Protein AF-A0A1C0YJ19-F1 (afdb_monomer)

Secondary structure (DSSP, 8-state):
-HHHHHHHHHHHHHHHHHHHHTSPPS-HHHHHHHS-HHHHHHHSHHHHHHHHHHHHHHHHHHHHHHHHHHHHHT-

Sequence (75 aa):
MHEVLMALLIIVSLAIIVVVLLQSGKSTGLSGAISGGAEQLFGKQKARGMDLILHRVTIVLGVCFFVLTIAITKI

Organism: NCBI:txid33978

Mean predicted aligned error: 10.47 Å

Radius of gyration: 17.97 Å; Cα contacts (8 Å, |Δi|>4): 25; chains: 1; bounding box: 34×18×54 Å

pLDDT: mean 73.96, std 12.26, range [49.59, 90.62]

Structure (mmCIF, N/CA/C/O backbone):
data_AF-A0A1C0YJ19-F1
#
_entry.id   AF-A0A1C0YJ19-F1
#
loop_
_atom_site.group_PDB
_atom_site.id
_atom_site.type_symbol
_atom_site.label_atom_id
_atom_site.label_alt_id
_atom_site.label_comp_id
_atom_site.label_asym_id
_atom_site.label_entity_id
_atom_site.label_seq_id
_atom_site.pdbx_PDB_ins_code
_atom_site.Cartn_x
_atom_site.Cartn_y
_atom_site.Cartn_z
_atom_site.occupancy
_atom_site.B_iso_or_equiv
_atom_site.auth_seq_id
_atom_site.auth_comp_id
_atom_site.auth_asym_id
_atom_site.auth_atom_id
_atom_site.pdbx_PDB_model_num
ATOM 1 N N . MET A 1 1 ? 11.295 -0.346 -21.474 1.00 61.44 1 MET A N 1
ATOM 2 C CA . MET A 1 1 ? 10.507 -1.197 -20.552 1.00 61.44 1 MET A CA 1
ATOM 3 C C . MET A 1 1 ? 11.008 -1.123 -19.105 1.00 61.44 1 MET A C 1
ATOM 5 O O . MET A 1 1 ? 10.169 -1.043 -18.220 1.00 61.44 1 MET A O 1
ATOM 9 N N . HIS A 1 2 ? 12.323 -1.072 -18.849 1.00 68.19 2 HIS A N 1
ATOM 10 C CA . HIS A 1 2 ? 12.903 -0.965 -17.494 1.00 68.19 2 HIS A CA 1
ATOM 11 C C . HIS A 1 2 ? 12.532 0.328 -16.741 1.00 68.19 2 HIS A C 1
ATOM 13 O O . HIS A 1 2 ? 12.101 0.259 -15.594 1.00 68.19 2 HIS A O 1
ATOM 19 N N . GLU A 1 3 ? 12.598 1.486 -17.411 1.00 80.31 3 GLU A N 1
ATOM 20 C CA . GLU A 1 3 ? 12.274 2.800 -16.818 1.00 80.31 3 GLU A CA 1
ATOM 21 C C . GLU A 1 3 ? 10.854 2.864 -16.230 1.00 80.31 3 GLU A C 1
ATOM 23 O O . GLU A 1 3 ? 10.630 3.428 -15.161 1.00 80.31 3 GLU A O 1
ATOM 28 N N . VAL A 1 4 ? 9.883 2.237 -16.904 1.00 82.19 4 VAL A N 1
ATOM 29 C CA . VAL A 1 4 ? 8.472 2.239 -16.482 1.00 82.19 4 VAL A CA 1
ATOM 30 C C . VAL A 1 4 ? 8.276 1.401 -15.220 1.00 82.19 4 VAL A C 1
ATOM 32 O O . VAL A 1 4 ? 7.590 1.835 -14.298 1.00 82.19 4 VAL A O 1
ATOM 35 N N . LEU A 1 5 ? 8.897 0.220 -15.152 1.00 76.75 5 LEU A N 1
ATOM 36 C CA . LEU A 1 5 ? 8.844 -0.626 -13.959 1.00 76.75 5 LEU A CA 1
ATOM 37 C C . LEU A 1 5 ? 9.556 0.048 -12.777 1.00 76.75 5 LEU A C 1
ATOM 39 O O . LEU A 1 5 ? 9.026 0.046 -11.668 1.00 76.75 5 LEU A O 1
ATOM 43 N N . MET A 1 6 ? 10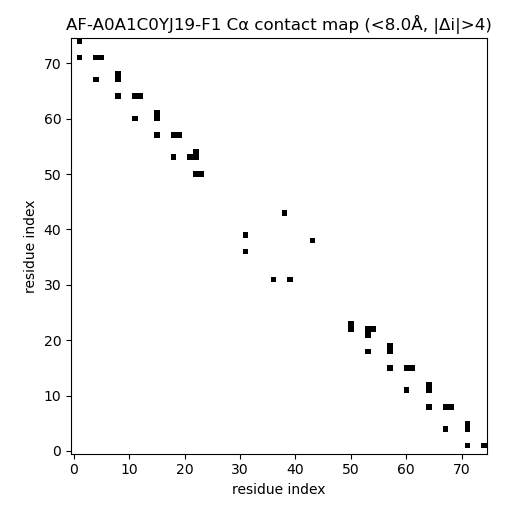.714 0.668 -13.014 1.00 82.19 6 MET A N 1
ATOM 44 C CA . MET A 1 6 ? 11.476 1.364 -11.976 1.00 82.19 6 MET A CA 1
ATOM 45 C C . MET A 1 6 ? 10.701 2.562 -11.409 1.00 82.19 6 MET A C 1
ATOM 47 O O . MET A 1 6 ? 10.586 2.694 -10.190 1.00 82.19 6 MET A O 1
ATOM 51 N N . ALA A 1 7 ? 10.078 3.375 -12.271 1.00 86.19 7 ALA A N 1
ATOM 52 C CA . ALA A 1 7 ? 9.199 4.464 -11.848 1.00 86.19 7 ALA A CA 1
ATOM 53 C C . ALA A 1 7 ? 7.993 3.951 -11.038 1.00 86.19 7 ALA A C 1
ATOM 55 O O . ALA A 1 7 ? 7.673 4.506 -9.985 1.00 86.19 7 ALA A O 1
ATOM 56 N N . LEU A 1 8 ? 7.358 2.857 -11.479 1.00 82.69 8 LEU A N 1
ATOM 57 C CA . LEU A 1 8 ? 6.240 2.234 -10.765 1.00 82.69 8 LEU A CA 1
ATOM 58 C C . LEU A 1 8 ? 6.662 1.736 -9.373 1.00 82.69 8 LEU A C 1
ATOM 60 O O . LEU A 1 8 ? 5.944 1.958 -8.400 1.00 82.69 8 LEU A O 1
ATOM 64 N N . LEU A 1 9 ? 7.833 1.103 -9.253 1.00 83.12 9 LEU A N 1
ATOM 65 C CA . LEU A 1 9 ? 8.342 0.596 -7.978 1.00 83.12 9 LEU A CA 1
ATOM 66 C C . LEU A 1 9 ? 8.626 1.726 -6.986 1.00 83.12 9 LEU A C 1
ATOM 68 O O . LEU A 1 9 ? 8.271 1.604 -5.814 1.00 83.12 9 LEU A O 1
ATOM 72 N N . ILE A 1 10 ? 9.206 2.839 -7.444 1.00 86.69 10 ILE A N 1
ATOM 73 C CA . ILE A 1 10 ? 9.448 4.018 -6.599 1.00 86.69 10 ILE A CA 1
ATOM 74 C C . ILE A 1 10 ? 8.122 4.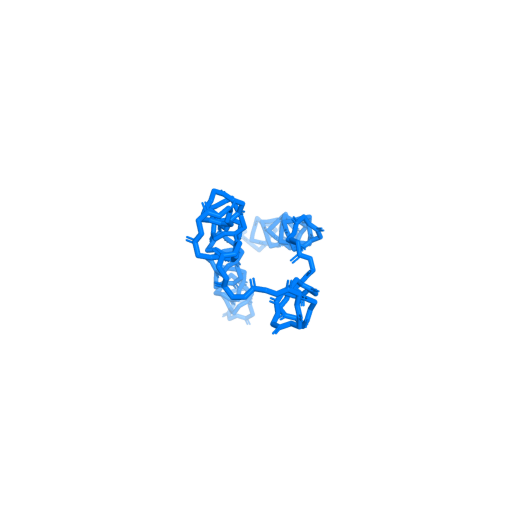574 -6.062 1.00 86.69 10 ILE A C 1
ATOM 76 O O . ILE A 1 10 ? 8.003 4.836 -4.864 1.00 86.69 10 ILE A O 1
ATOM 80 N N . ILE A 1 11 ? 7.104 4.693 -6.922 1.00 88.44 11 ILE A N 1
ATOM 81 C CA . ILE A 1 11 ? 5.773 5.184 -6.536 1.00 88.44 11 ILE A CA 1
ATOM 82 C C . ILE A 1 11 ? 5.110 4.243 -5.521 1.00 88.44 11 ILE A C 1
ATOM 84 O O . ILE A 1 11 ? 4.598 4.700 -4.498 1.00 88.44 11 ILE A O 1
ATOM 88 N N . VAL A 1 12 ? 5.142 2.929 -5.764 1.00 82.50 12 VAL A N 1
ATOM 89 C CA . VAL A 1 12 ? 4.560 1.925 -4.854 1.00 82.50 12 VAL A CA 1
ATOM 90 C C . VAL A 1 12 ? 5.286 1.909 -3.506 1.00 82.50 12 VAL A C 1
ATOM 92 O O . VAL A 1 12 ? 4.638 1.791 -2.466 1.00 82.50 12 VAL A O 1
ATOM 95 N N . SER A 1 13 ? 6.610 2.083 -3.507 1.00 86.75 13 SER A N 1
ATOM 96 C CA . SER A 1 13 ? 7.420 2.169 -2.287 1.00 86.75 13 SER A CA 1
ATOM 97 C C . SER A 1 13 ? 7.020 3.372 -1.428 1.00 86.75 13 SER A C 1
ATOM 99 O O . SER A 1 13 ? 6.717 3.224 -0.244 1.00 86.75 13 SER A O 1
ATOM 101 N N . LEU A 1 14 ? 6.910 4.558 -2.039 1.00 90.56 14 LEU A N 1
ATOM 102 C CA . LEU A 1 14 ? 6.440 5.771 -1.361 1.00 90.56 14 LEU A CA 1
ATOM 103 C C . LEU A 1 14 ? 5.018 5.606 -0.811 1.00 90.56 14 LEU A C 1
ATOM 105 O O . LEU A 1 14 ? 4.756 5.970 0.336 1.00 90.56 14 LEU A O 1
ATOM 109 N N . ALA A 1 15 ? 4.112 5.015 -1.595 1.00 84.31 15 ALA A N 1
ATOM 110 C CA . ALA A 1 15 ? 2.740 4.763 -1.169 1.00 84.31 15 ALA A CA 1
ATOM 111 C C . ALA A 1 15 ? 2.675 3.829 0.052 1.00 84.31 15 ALA A C 1
ATOM 113 O O . ALA A 1 15 ? 1.929 4.104 0.990 1.00 84.31 15 ALA A O 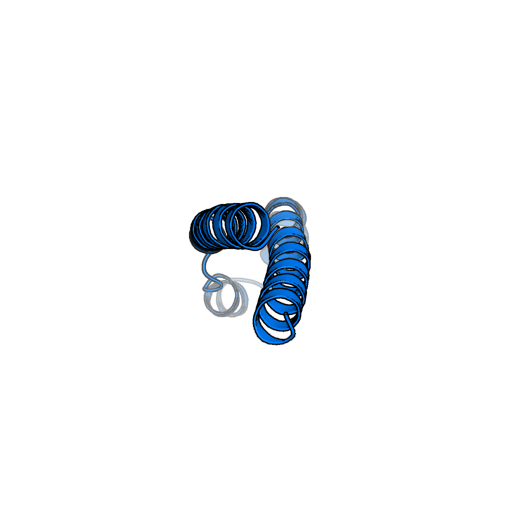1
ATOM 114 N N . ILE A 1 16 ? 3.487 2.764 0.089 1.00 83.38 16 ILE A N 1
ATOM 115 C CA . ILE A 1 16 ? 3.588 1.876 1.257 1.00 83.38 16 ILE A CA 1
ATOM 116 C C . ILE A 1 16 ? 4.067 2.625 2.491 1.00 83.38 16 ILE A C 1
ATOM 118 O O . ILE A 1 16 ? 3.478 2.444 3.553 1.00 83.38 16 ILE A O 1
ATOM 122 N N . ILE A 1 17 ? 5.102 3.459 2.369 1.00 86.06 17 ILE A N 1
ATOM 123 C CA . ILE A 1 17 ? 5.650 4.197 3.513 1.00 86.06 17 ILE A CA 1
ATOM 124 C C . ILE A 1 17 ? 4.565 5.092 4.115 1.00 86.06 17 ILE A C 1
ATOM 126 O O . ILE A 1 17 ? 4.315 5.027 5.317 1.00 86.06 17 ILE A O 1
ATOM 130 N N . VAL A 1 18 ? 3.867 5.870 3.282 1.00 87.69 18 VAL A N 1
ATOM 131 C CA . VAL A 1 18 ? 2.773 6.741 3.737 1.00 87.69 18 VAL A CA 1
ATOM 132 C C . VAL A 1 18 ? 1.669 5.928 4.411 1.00 87.69 18 VAL A C 1
ATOM 134 O O . VAL A 1 18 ? 1.236 6.270 5.508 1.00 87.69 18 VAL A O 1
ATOM 137 N N . VAL A 1 19 ? 1.237 4.824 3.798 1.00 82.25 19 VAL A N 1
ATOM 138 C CA . VAL A 1 19 ? 0.173 3.980 4.356 1.00 82.25 19 VAL A CA 1
ATOM 139 C C . VAL A 1 19 ? 0.594 3.343 5.686 1.00 82.25 19 VAL A C 1
ATOM 141 O O . VAL A 1 19 ? -0.223 3.283 6.600 1.00 82.25 19 VAL A O 1
ATOM 144 N N . VAL A 1 20 ? 1.845 2.893 5.825 1.00 83.69 20 VAL A N 1
ATOM 145 C CA . VAL A 1 20 ? 2.380 2.306 7.067 1.00 83.69 20 VAL A CA 1
ATOM 146 C C . VAL A 1 20 ? 2.461 3.345 8.184 1.00 83.69 20 VAL A C 1
ATOM 148 O O . VAL A 1 20 ? 2.100 3.036 9.313 1.00 83.69 20 VAL A O 1
ATOM 151 N N . LEU A 1 21 ? 2.872 4.580 7.884 1.00 84.50 21 LEU A N 1
ATOM 152 C CA . LEU A 1 21 ? 2.902 5.660 8.878 1.00 84.50 21 LEU A CA 1
ATOM 153 C C . LEU A 1 21 ? 1.503 6.037 9.384 1.00 84.50 21 LEU A C 1
ATOM 155 O O . LEU A 1 21 ? 1.361 6.461 10.527 1.00 84.50 21 LEU A O 1
ATOM 159 N N . LEU A 1 22 ? 0.475 5.864 8.549 1.00 81.31 22 LEU A N 1
ATOM 160 C CA . LEU A 1 22 ? -0.924 6.058 8.932 1.00 81.31 22 LEU A CA 1
ATOM 161 C C . LEU A 1 22 ? -1.523 4.856 9.683 1.00 81.31 22 LEU A C 1
ATOM 163 O O . LEU A 1 22 ? -2.641 4.965 10.187 1.00 81.31 22 LEU A O 1
ATOM 167 N N . GLN A 1 23 ? -0.829 3.714 9.770 1.00 76.00 23 GLN A N 1
ATOM 168 C CA . GLN A 1 23 ? -1.294 2.597 10.593 1.00 76.00 23 GLN A CA 1
ATOM 169 C C . GLN A 1 23 ? -1.156 2.959 12.071 1.00 76.00 23 GLN A C 1
ATOM 171 O O . GLN A 1 23 ? -0.064 3.274 12.546 1.00 76.00 23 GLN A O 1
ATOM 176 N N . SER A 1 24 ? -2.252 2.870 12.824 1.00 67.94 24 SER A N 1
ATOM 177 C CA . SER A 1 24 ? -2.225 3.126 14.260 1.00 67.94 24 SER A CA 1
ATOM 178 C C . SER A 1 24 ? -1.242 2.163 14.936 1.00 67.94 24 SER A C 1
ATOM 180 O O . SER A 1 24 ? -1.363 0.937 14.835 1.00 67.94 24 SER A O 1
ATOM 182 N N . GLY A 1 25 ? -0.248 2.706 15.643 1.00 63.88 25 GLY A N 1
ATOM 183 C CA . GLY A 1 25 ? 0.702 1.903 16.407 1.00 63.88 25 GLY A CA 1
ATOM 184 C C . GLY A 1 25 ? -0.046 1.054 17.437 1.00 63.88 25 GLY A C 1
ATOM 185 O O . GLY A 1 25 ? -0.730 1.592 18.307 1.00 63.88 25 GLY A O 1
ATOM 186 N N . LYS A 1 26 ? 0.050 -0.279 17.337 1.00 57.19 26 LYS A N 1
ATOM 187 C CA . LYS A 1 26 ? -0.627 -1.239 18.230 1.00 57.19 26 LYS A CA 1
ATOM 188 C C . LYS A 1 26 ? -0.096 -1.145 19.671 1.00 57.19 26 LYS A C 1
ATOM 190 O O . LYS A 1 26 ? 0.617 -2.027 20.126 1.00 57.19 26 LYS A O 1
ATOM 195 N N . SER A 1 27 ? -0.481 -0.109 20.412 1.00 52.72 27 SER A N 1
ATOM 196 C CA . SER A 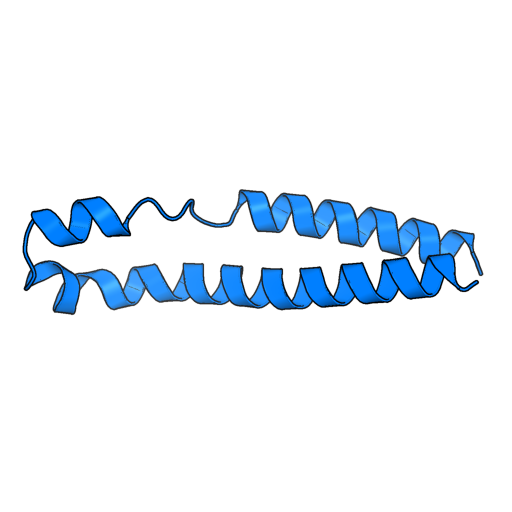1 27 ? -0.257 0.032 21.862 1.00 52.72 27 SER A CA 1
ATOM 197 C C . SER A 1 27 ? -1.579 0.089 22.647 1.00 52.72 27 SER A C 1
ATOM 199 O O . SER A 1 27 ? -1.640 0.450 23.815 1.00 52.72 27 SER A O 1
ATOM 201 N N . THR A 1 28 ? -2.698 -0.285 22.024 1.00 54.78 28 THR A N 1
ATOM 202 C CA . THR A 1 28 ? -4.020 -0.266 22.680 1.00 54.78 28 THR A CA 1
ATOM 203 C C . THR A 1 28 ? -4.327 -1.560 23.450 1.00 54.78 28 THR A C 1
ATOM 205 O O . THR A 1 28 ? -5.251 -1.587 24.261 1.00 54.78 28 THR A O 1
ATOM 208 N N . GLY A 1 29 ? -3.566 -2.636 23.212 1.00 58.72 29 GLY A N 1
ATOM 209 C CA . GLY A 1 29 ? -3.839 -3.967 23.772 1.00 58.72 29 GLY A CA 1
ATOM 210 C C . GLY A 1 29 ? -3.489 -4.120 25.254 1.00 58.72 29 GLY A C 1
ATOM 211 O O . GLY A 1 29 ? -4.225 -4.780 25.980 1.00 58.72 29 GLY A O 1
ATOM 212 N N . LEU A 1 30 ? -2.411 -3.480 25.720 1.00 54.75 30 LEU A N 1
ATOM 213 C CA . LEU A 1 30 ? -1.932 -3.650 27.097 1.00 54.75 30 LEU A CA 1
ATOM 214 C C . LEU A 1 30 ? -2.729 -2.804 28.103 1.00 54.75 30 LEU A C 1
ATOM 216 O O . LEU A 1 30 ? -3.021 -3.260 29.201 1.00 54.75 30 LEU A O 1
ATOM 220 N N . SER A 1 31 ? -3.152 -1.600 27.705 1.00 59.47 31 SER A N 1
ATOM 221 C CA . SER A 1 31 ? -3.930 -0.700 28.569 1.00 59.47 31 SER A CA 1
ATOM 222 C C . SER A 1 31 ? -5.409 -1.119 28.686 1.00 59.47 31 SER A C 1
ATOM 224 O O . SER A 1 31 ? -6.018 -0.942 29.735 1.00 59.47 31 SER A O 1
ATOM 226 N N . GLY A 1 32 ? -5.976 -1.763 27.654 1.00 60.34 32 GLY A N 1
ATOM 227 C CA . GLY A 1 32 ? -7.358 -2.272 27.675 1.00 60.34 32 GLY A CA 1
ATOM 228 C C . GLY A 1 32 ? -7.570 -3.552 28.495 1.00 60.34 32 GLY A C 1
ATOM 229 O O . GLY A 1 32 ? -8.663 -3.770 29.009 1.00 60.34 32 GLY A O 1
ATOM 230 N N . ALA A 1 33 ? -6.529 -4.374 28.673 1.00 59.84 33 ALA A N 1
ATOM 231 C CA . ALA A 1 33 ? -6.600 -5.586 29.495 1.00 59.84 33 ALA A CA 1
ATOM 232 C C . ALA A 1 33 ? -6.630 -5.293 31.008 1.00 59.84 33 ALA A C 1
ATOM 234 O O . ALA A 1 33 ? -7.102 -6.126 31.777 1.00 59.84 33 ALA A O 1
ATOM 235 N N . ILE A 1 34 ? -6.147 -4.117 31.429 1.00 65.25 34 ILE A N 1
ATOM 236 C CA . ILE A 1 34 ? -6.003 -3.745 32.846 1.00 65.25 34 ILE A CA 1
ATOM 237 C C . ILE A 1 34 ? -7.191 -2.897 33.346 1.00 65.25 34 ILE A C 1
ATOM 239 O O . ILE A 1 34 ? -7.498 -2.939 34.533 1.00 65.25 34 ILE A O 1
ATOM 243 N N . SER A 1 35 ? -7.905 -2.166 32.473 1.00 64.75 35 SER A N 1
ATOM 244 C CA . SER A 1 35 ? -8.889 -1.151 32.903 1.00 64.75 35 SER A CA 1
ATOM 245 C C . SER A 1 35 ? -10.366 -1.575 32.937 1.00 64.75 35 SER A C 1
ATOM 247 O O . SER A 1 35 ? -11.190 -0.771 33.358 1.00 64.75 35 SER A O 1
ATOM 249 N N . GLY A 1 36 ? -10.746 -2.786 32.513 1.00 62.34 36 GLY A N 1
ATOM 250 C CA . GLY A 1 36 ? -12.140 -3.248 32.634 1.00 62.34 36 GLY A CA 1
ATOM 251 C C . GLY A 1 36 ? -12.671 -3.998 31.413 1.00 62.34 36 GLY A C 1
ATOM 252 O O . GLY A 1 36 ? -12.985 -3.414 30.375 1.00 62.34 36 GLY A O 1
ATOM 253 N N . GLY A 1 37 ? -12.843 -5.314 31.561 1.00 64.69 37 GLY A N 1
ATOM 254 C CA . GLY A 1 37 ? -13.303 -6.222 30.504 1.00 64.69 37 GLY A CA 1
ATOM 255 C C . GLY A 1 37 ? -14.708 -5.945 29.943 1.00 64.69 37 GLY A C 1
ATOM 256 O O . GLY A 1 37 ? -15.016 -6.427 28.857 1.00 64.69 37 GLY A O 1
ATOM 257 N N . ALA A 1 38 ? -15.545 -5.148 30.616 1.00 58.03 38 ALA A N 1
ATOM 258 C CA . ALA A 1 38 ? -16.892 -4.805 30.142 1.00 58.03 38 ALA A CA 1
ATOM 259 C C . ALA A 1 38 ? -16.893 -3.676 29.089 1.00 58.03 38 ALA A C 1
ATOM 261 O O . ALA A 1 38 ? -17.614 -3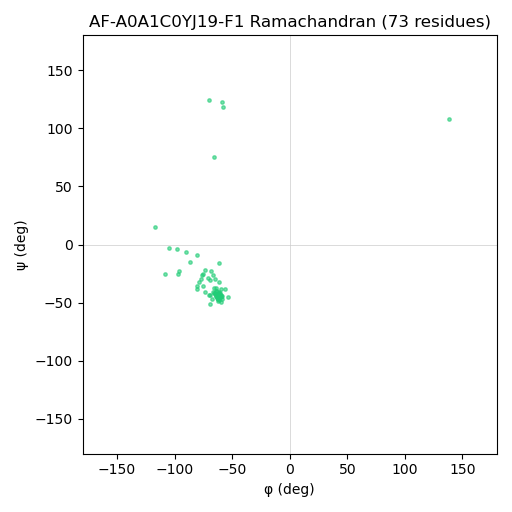.746 28.094 1.00 58.03 38 ALA A O 1
ATOM 262 N N . GLU A 1 39 ? -16.031 -2.669 29.242 1.00 62.19 39 GLU A N 1
ATOM 263 C CA . GLU A 1 39 ? -15.987 -1.497 28.353 1.00 62.19 39 GLU A CA 1
ATOM 264 C C . GLU A 1 39 ? -15.311 -1.815 27.007 1.00 62.19 39 GLU A C 1
ATOM 266 O O . GLU A 1 39 ? -15.638 -1.245 25.961 1.00 62.19 39 GLU A O 1
ATOM 271 N N . GLN A 1 40 ? -14.416 -2.809 27.000 1.00 61.50 40 GLN A N 1
ATOM 272 C CA . GLN A 1 40 ? -13.766 -3.314 25.791 1.00 61.50 40 GLN A CA 1
ATOM 273 C C . GLN A 1 40 ? -14.718 -4.112 24.880 1.00 61.50 40 GLN A C 1
ATOM 275 O O . GLN A 1 40 ? -14.524 -4.107 23.663 1.00 61.50 40 GLN A O 1
ATOM 280 N N . LEU A 1 41 ? -15.746 -4.762 25.443 1.00 57.44 41 LEU A N 1
ATOM 281 C CA . LEU A 1 41 ? -16.720 -5.563 24.692 1.00 57.44 41 LEU A CA 1
ATOM 282 C C . LEU A 1 41 ? -17.784 -4.708 23.986 1.00 57.44 41 LEU A C 1
ATOM 284 O O . LEU A 1 41 ? -18.204 -5.069 22.890 1.00 57.44 41 LEU A O 1
ATOM 288 N N . PHE A 1 42 ? -18.166 -3.556 24.550 1.00 59.81 42 PHE A N 1
ATOM 289 C CA . PHE A 1 42 ? -19.240 -2.715 23.996 1.00 59.81 42 PHE A CA 1
ATOM 290 C C . PHE A 1 42 ? -18.762 -1.398 23.352 1.00 59.81 42 PHE A C 1
ATOM 292 O O . PHE A 1 42 ? -19.419 -0.900 22.441 1.00 59.81 42 PHE A O 1
ATOM 299 N N . GLY A 1 43 ? -17.602 -0.845 23.738 1.00 57.47 43 GLY A N 1
ATOM 300 C CA . GLY A 1 43 ? -17.139 0.468 23.256 1.00 57.47 43 GLY A CA 1
ATOM 301 C C . GLY A 1 43 ? -16.162 0.457 22.069 1.00 57.47 43 GLY A C 1
ATOM 302 O O . GLY A 1 43 ? -16.055 1.450 21.349 1.00 57.47 43 GLY A O 1
ATOM 303 N N . LYS A 1 44 ? -15.433 -0.645 21.821 1.00 54.12 44 LYS A N 1
ATOM 304 C CA . LYS A 1 44 ? -14.270 -0.650 20.898 1.00 54.12 44 LYS A CA 1
ATOM 305 C C . LYS A 1 44 ? -14.473 -1.305 19.527 1.00 54.12 44 LYS A C 1
ATOM 307 O O . LYS A 1 44 ? -13.567 -1.229 18.694 1.00 54.12 44 LYS A O 1
ATOM 312 N N . GLN A 1 45 ? -15.637 -1.887 19.227 1.00 54.44 45 GLN A N 1
ATOM 313 C CA . GLN A 1 45 ? -15.869 -2.511 17.912 1.00 54.44 45 GLN A CA 1
ATOM 314 C C . GLN A 1 45 ? -15.762 -1.497 16.754 1.00 54.44 45 GLN A C 1
ATOM 316 O O . GLN A 1 45 ? -15.272 -1.837 15.679 1.00 54.44 45 GLN A O 1
ATOM 321 N N . LYS A 1 46 ? -16.144 -0.232 16.985 1.00 49.59 46 LYS A N 1
ATOM 322 C CA . LYS A 1 46 ? -16.162 0.821 15.956 1.00 49.59 46 LYS A CA 1
ATOM 323 C C . LYS A 1 46 ? -14.765 1.333 15.575 1.00 49.59 46 LYS A C 1
ATOM 325 O O . LYS A 1 46 ? -14.486 1.500 14.392 1.00 49.59 46 LYS A O 1
ATOM 330 N N . ALA A 1 47 ? -13.869 1.522 16.548 1.00 52.94 47 ALA A N 1
ATOM 331 C CA . ALA A 1 47 ? -12.497 1.989 16.299 1.00 52.94 47 ALA A CA 1
ATOM 332 C C . ALA A 1 47 ? -11.640 0.936 15.574 1.00 52.94 47 ALA A C 1
ATOM 334 O O . ALA A 1 47 ? -10.778 1.270 14.767 1.00 52.94 47 ALA A O 1
ATOM 335 N N . ARG A 1 48 ? -11.925 -0.352 15.801 1.00 61.62 48 ARG A N 1
ATOM 336 C CA . ARG A 1 48 ? -11.193 -1.461 15.180 1.00 61.62 48 ARG A CA 1
ATOM 337 C C . ARG A 1 48 ? -11.430 -1.567 13.671 1.00 61.62 48 ARG A C 1
ATOM 339 O O . ARG A 1 48 ? -10.590 -2.138 12.990 1.00 61.62 48 ARG A O 1
ATOM 346 N N . GLY A 1 49 ? -12.542 -1.035 13.150 1.00 67.25 49 GLY A N 1
ATOM 347 C CA . GLY A 1 49 ? -12.920 -1.162 11.738 1.00 67.25 49 GLY A CA 1
ATOM 348 C C . GLY A 1 49 ? -11.988 -0.419 10.780 1.00 67.25 49 GLY A C 1
ATOM 349 O O . GLY A 1 49 ? -11.539 -1.000 9.796 1.00 67.25 49 GLY A O 1
ATOM 350 N N . MET A 1 50 ? -11.654 0.836 11.089 1.00 70.94 50 MET A N 1
ATOM 351 C CA . MET A 1 50 ? -10.800 1.663 10.227 1.00 70.94 50 MET A CA 1
ATOM 352 C C . MET A 1 50 ? -9.355 1.146 10.220 1.00 70.94 50 MET A C 1
ATOM 354 O O . MET A 1 50 ? -8.769 0.951 9.158 1.00 70.94 50 MET A O 1
ATOM 358 N N . ASP A 1 51 ? -8.841 0.786 11.397 1.00 74.00 51 ASP A N 1
ATOM 359 C CA . ASP A 1 51 ? -7.554 0.108 11.561 1.00 74.00 51 ASP A CA 1
ATOM 360 C C . ASP A 1 51 ? -7.488 -1.244 10.835 1.00 74.00 51 ASP A C 1
ATOM 3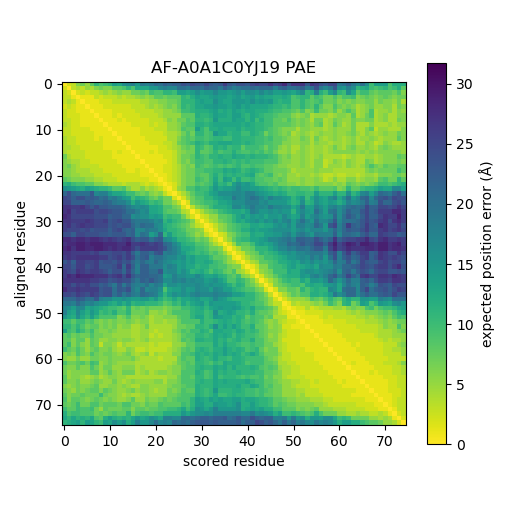62 O O . ASP A 1 51 ? -6.472 -1.573 10.227 1.00 74.00 51 ASP A O 1
ATOM 366 N N . LEU A 1 52 ? -8.575 -2.030 10.836 1.00 76.69 52 LEU A N 1
ATOM 367 C CA . LEU A 1 52 ? -8.624 -3.298 10.098 1.00 76.69 52 LEU A CA 1
ATOM 368 C C . LEU A 1 52 ? -8.480 -3.086 8.588 1.00 76.69 52 LEU A C 1
ATOM 370 O O . LEU A 1 52 ? -7.838 -3.892 7.913 1.00 76.69 52 LEU A O 1
ATOM 374 N N . ILE A 1 53 ? -9.110 -2.035 8.061 1.00 82.00 53 ILE A N 1
ATOM 375 C CA . ILE A 1 53 ? -9.075 -1.699 6.636 1.00 82.00 53 ILE A CA 1
ATOM 376 C C . ILE A 1 53 ? -7.671 -1.234 6.259 1.00 82.00 53 ILE A C 1
ATOM 378 O O . ILE A 1 53 ? -7.086 -1.809 5.344 1.00 82.00 53 ILE A O 1
ATOM 382 N N . LEU A 1 54 ? -7.104 -0.278 7.003 1.00 79.88 54 LEU A N 1
ATOM 383 C CA . LEU A 1 54 ? -5.718 0.170 6.827 1.00 79.88 54 LEU A CA 1
ATOM 384 C C . LEU A 1 54 ? -4.747 -1.014 6.876 1.00 79.88 54 LEU A C 1
ATOM 386 O O . LEU A 1 54 ? -3.911 -1.164 5.991 1.00 79.88 54 LEU A O 1
ATOM 390 N N . HIS A 1 55 ? -4.917 -1.925 7.836 1.00 82.50 55 HIS A N 1
ATOM 391 C CA . HIS A 1 55 ? -4.084 -3.116 7.951 1.00 82.50 55 HIS A CA 1
ATOM 392 C C . HIS A 1 55 ? -4.188 -4.046 6.732 1.00 82.50 55 HIS A C 1
ATOM 394 O O . HIS A 1 55 ? -3.166 -4.476 6.198 1.00 82.50 55 HIS A O 1
ATOM 400 N N . ARG A 1 56 ? -5.406 -4.335 6.251 1.00 84.06 56 ARG A N 1
ATOM 401 C CA . ARG A 1 56 ? -5.618 -5.164 5.050 1.00 84.06 56 ARG A CA 1
ATOM 402 C C . ARG A 1 56 ? -5.038 -4.512 3.797 1.00 84.06 56 ARG A C 1
ATOM 404 O O . ARG A 1 56 ? -4.399 -5.201 3.008 1.00 84.06 56 ARG A O 1
ATOM 411 N N . VAL A 1 57 ? -5.222 -3.202 3.634 1.00 84.94 57 VAL A N 1
ATOM 412 C CA . VAL A 1 57 ? -4.677 -2.438 2.502 1.00 84.94 57 VAL A CA 1
ATOM 413 C C . VAL A 1 57 ? -3.153 -2.506 2.492 1.00 84.94 57 VAL A C 1
ATOM 415 O O . VAL A 1 57 ? -2.565 -2.782 1.451 1.00 84.94 57 VAL A O 1
ATOM 418 N N . THR A 1 58 ? -2.499 -2.347 3.643 1.00 86.88 58 THR A N 1
ATOM 419 C CA . THR A 1 58 ? -1.037 -2.459 3.730 1.00 86.88 58 THR A CA 1
ATOM 420 C C . THR A 1 58 ? -0.532 -3.860 3.428 1.00 86.88 58 THR A C 1
ATOM 422 O O . THR A 1 58 ? 0.502 -3.989 2.783 1.00 86.88 58 THR A O 1
ATOM 425 N N . ILE A 1 59 ? -1.246 -4.909 3.849 1.00 86.56 59 ILE A N 1
ATOM 426 C CA . ILE A 1 59 ? -0.879 -6.288 3.498 1.00 86.56 59 ILE A CA 1
ATOM 427 C C . ILE A 1 59 ? -0.919 -6.467 1.976 1.00 86.56 59 ILE A C 1
ATOM 429 O O . ILE A 1 59 ? 0.047 -6.957 1.398 1.00 86.56 59 ILE A O 1
ATOM 433 N N . VAL A 1 60 ? -1.995 -6.025 1.317 1.00 88.06 60 VAL A N 1
ATOM 434 C CA . VAL A 1 60 ? -2.128 -6.119 -0.148 1.00 88.06 60 VAL A CA 1
ATOM 435 C C . VAL A 1 60 ? -1.039 -5.313 -0.857 1.00 88.06 60 VAL A C 1
ATOM 437 O O . VAL A 1 60 ? -0.383 -5.834 -1.758 1.00 88.06 60 VAL A O 1
ATOM 440 N N . LEU A 1 61 ? -0.799 -4.070 -0.427 1.00 82.75 61 LEU A N 1
ATOM 441 C CA . LEU A 1 61 ? 0.266 -3.233 -0.981 1.00 82.75 61 LEU A CA 1
ATOM 442 C C . LEU A 1 61 ? 1.641 -3.881 -0.796 1.00 82.75 61 LEU A C 1
ATOM 444 O O . LEU A 1 61 ? 2.405 -3.943 -1.755 1.00 82.75 61 LEU A O 1
ATOM 448 N N . GLY A 1 62 ? 1.935 -4.413 0.393 1.00 86.81 62 GLY A N 1
ATOM 449 C CA . GLY A 1 62 ? 3.192 -5.093 0.703 1.00 86.81 62 GLY A CA 1
ATOM 450 C C . GLY A 1 62 ? 3.448 -6.306 -0.187 1.00 86.81 62 GLY A C 1
ATOM 451 O O . GLY A 1 62 ? 4.544 -6.450 -0.725 1.00 86.81 62 GLY A O 1
ATOM 452 N N . VAL A 1 63 ? 2.427 -7.138 -0.412 1.00 90.62 63 VAL A N 1
ATOM 453 C CA . VAL A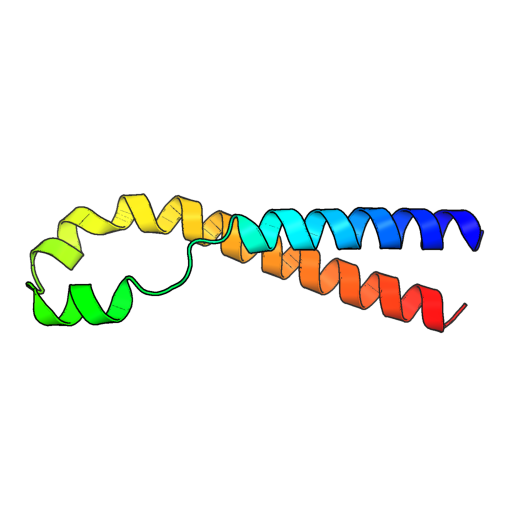 1 63 ? 2.519 -8.272 -1.346 1.00 90.62 63 VAL A CA 1
ATOM 454 C C . VAL A 1 6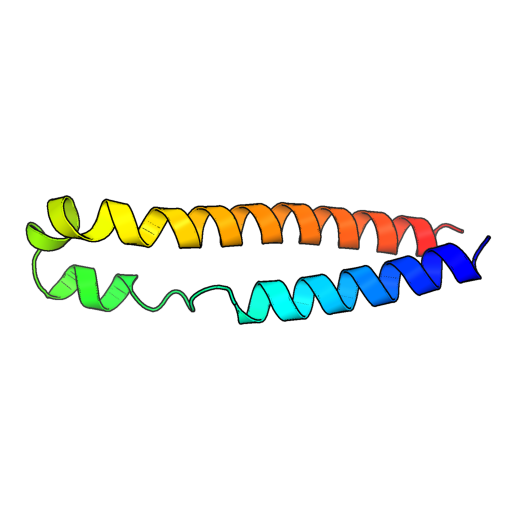3 ? 2.777 -7.779 -2.773 1.00 90.62 63 VAL A C 1
ATOM 456 O O . VAL A 1 63 ? 3.690 -8.279 -3.429 1.00 90.62 63 VAL A O 1
ATOM 459 N N . CYS A 1 64 ? 2.042 -6.764 -3.242 1.00 84.12 64 CYS A N 1
ATOM 460 C CA . CYS A 1 64 ? 2.264 -6.165 -4.562 1.00 84.12 64 CYS A CA 1
ATOM 461 C C . CYS A 1 64 ? 3.684 -5.607 -4.725 1.00 84.12 64 CYS A C 1
ATOM 463 O O . CYS A 1 64 ? 4.323 -5.858 -5.745 1.00 84.12 64 CYS A O 1
ATOM 465 N N . PHE A 1 65 ? 4.203 -4.888 -3.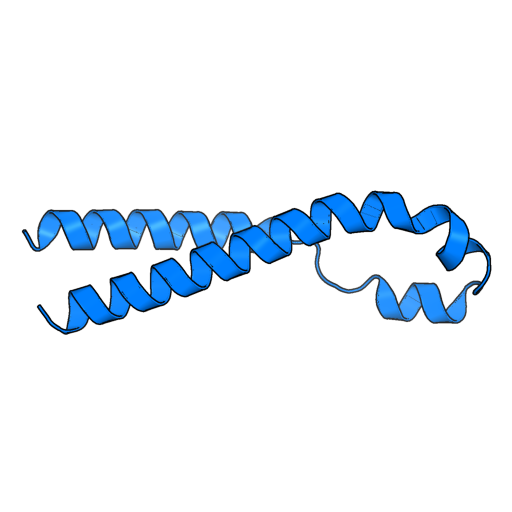728 1.00 86.50 65 PHE A N 1
ATOM 466 C CA . PHE A 1 65 ? 5.566 -4.357 -3.746 1.00 86.50 65 PHE A CA 1
ATOM 467 C C . PHE A 1 65 ? 6.608 -5.470 -3.851 1.00 86.50 65 PHE A C 1
ATOM 469 O O . PHE A 1 65 ? 7.542 -5.371 -4.647 1.00 86.50 65 PHE A O 1
ATOM 476 N N . PHE A 1 66 ? 6.429 -6.554 -3.096 1.00 87.50 66 PHE A N 1
ATOM 477 C CA . PHE A 1 66 ? 7.349 -7.687 -3.114 1.00 87.50 66 PHE A CA 1
ATOM 478 C C . PHE A 1 66 ? 7.369 -8.380 -4.484 1.00 87.50 66 PHE A C 1
ATOM 480 O O . PHE A 1 66 ? 8.438 -8.645 -5.034 1.00 87.50 66 PHE A O 1
ATOM 487 N N . VAL A 1 67 ? 6.192 -8.600 -5.081 1.00 88.00 67 VAL A N 1
ATOM 488 C CA . VAL A 1 67 ? 6.057 -9.173 -6.430 1.00 88.00 67 VAL A CA 1
ATOM 489 C C . VAL A 1 67 ? 6.694 -8.266 -7.486 1.00 88.00 67 VAL A C 1
ATOM 491 O O . VAL A 1 67 ? 7.467 -8.751 -8.311 1.00 88.00 67 VAL A O 1
ATOM 494 N N . LEU A 1 68 ? 6.429 -6.956 -7.444 1.00 81.38 68 LEU A N 1
ATOM 495 C CA . LEU A 1 68 ? 7.024 -5.981 -8.366 1.00 81.38 68 LEU A CA 1
ATOM 496 C C . LEU A 1 68 ? 8.551 -5.921 -8.242 1.00 81.38 68 LEU A C 1
ATOM 498 O O . LEU A 1 68 ? 9.247 -5.873 -9.254 1.00 81.38 68 LEU A O 1
ATOM 502 N N . THR A 1 69 ? 9.075 -5.978 -7.015 1.00 83.25 69 THR A N 1
ATOM 503 C CA . THR A 1 69 ? 10.521 -5.988 -6.747 1.00 83.25 69 THR A CA 1
ATOM 504 C C . THR A 1 69 ? 11.187 -7.223 -7.351 1.00 83.25 69 THR A C 1
ATOM 506 O O . THR A 1 69 ? 12.203 -7.104 -8.035 1.00 83.25 69 THR A O 1
ATOM 509 N N . ILE A 1 70 ? 10.598 -8.410 -7.162 1.00 85.69 70 ILE A N 1
ATOM 510 C CA . ILE A 1 70 ? 11.120 -9.653 -7.750 1.00 85.69 70 ILE A CA 1
ATOM 511 C C . ILE A 1 70 ? 11.039 -9.617 -9.278 1.00 85.69 70 ILE A C 1
ATOM 513 O O . ILE A 1 70 ? 11.991 -10.023 -9.942 1.00 85.69 70 ILE A O 1
ATOM 517 N N . ALA A 1 71 ? 9.932 -9.126 -9.840 1.00 79.44 71 ALA A N 1
ATOM 518 C CA . ALA A 1 71 ? 9.756 -9.013 -11.285 1.00 79.44 71 ALA A CA 1
ATOM 519 C C . ALA A 1 71 ? 10.810 -8.093 -11.922 1.00 79.44 71 ALA A C 1
ATOM 521 O O . ALA A 1 71 ? 11.376 -8.452 -12.948 1.00 79.44 71 ALA A O 1
ATOM 522 N N . ILE A 1 72 ? 11.130 -6.961 -11.282 1.00 80.50 72 ILE A N 1
ATOM 523 C CA . ILE A 1 72 ? 12.227 -6.072 -11.698 1.00 80.50 72 ILE A CA 1
ATOM 524 C C . ILE A 1 72 ? 13.583 -6.764 -11.626 1.00 80.50 72 ILE A C 1
ATOM 526 O O . ILE A 1 72 ? 14.379 -6.611 -12.536 1.00 80.50 72 ILE A O 1
ATOM 530 N N . THR A 1 73 ? 13.852 -7.524 -10.563 1.00 77.75 73 THR A N 1
ATOM 531 C CA . THR A 1 73 ? 15.136 -8.225 -10.383 1.00 77.75 73 THR A CA 1
ATOM 532 C C . THR A 1 73 ? 15.369 -9.334 -11.416 1.00 77.75 73 THR A C 1
ATOM 534 O O . THR A 1 73 ? 16.508 -9.714 -11.669 1.00 77.75 73 THR A O 1
ATOM 537 N N . LYS A 1 74 ? 14.295 -9.908 -11.968 1.00 65.75 74 LYS A N 1
ATOM 538 C CA . LYS A 1 74 ? 14.348 -11.014 -12.938 1.00 65.75 74 LYS A CA 1
ATOM 539 C C . LYS A 1 74 ? 14.420 -10.552 -14.398 1.00 65.75 74 LYS A C 1
ATOM 541 O O . LYS A 1 74 ? 14.554 -11.407 -15.271 1.00 65.75 74 LYS A O 1
ATOM 546 N N . ILE A 1 75 ? 14.291 -9.251 -14.639 1.00 60.19 75 ILE A N 1
ATOM 547 C CA . ILE A 1 75 ? 14.397 -8.582 -15.940 1.00 60.19 75 ILE A CA 1
ATOM 548 C C . ILE A 1 75 ? 15.807 -8.008 -16.083 1.00 60.19 75 ILE A C 1
ATOM 550 O O . ILE A 1 75 ? 16.341 -8.082 -17.210 1.00 60.19 75 ILE A O 1
#

Solvent-accessible surface area (backbone atoms only — not comparable to full-atom values): 4507 Å² total; per-residue (Å²): 117,66,68,61,54,52,54,50,50,54,52,50,50,52,51,47,52,56,55,55,72,69,44,77,77,90,68,64,68,71,63,50,74,74,74,43,78,68,57,59,72,74,68,42,69,71,67,49,51,62,54,50,50,52,50,52,51,50,52,54,50,51,52,51,50,52,53,53,51,50,54,59,72,76,106

Foldseek 3Di:
DLVVLVVVLVVLVVVLVVLVVPQPDPPPVPVVVPPDPVCCVPPCPVVVVVNVVSVVVSVVSVVVSVVSVVVSVVD

InterPro domains:
  IPR004692 Preprotein translocase SecG subunit [PF03840] (4-73)
  IPR004692 Preprotein translocase SecG subunit [PR01651] (3-23)
  IPR004692 Preprotein translocase SecG subunit [PR01651] (23-37)
  IPR004692 Preprotein translocase SecG subunit [PR01651] (56-75)
  IPR004692 Preprotein translocase SecG subunit [PTHR34182] (1-73)
  IPR004692 Preprotein translocase SecG subunit [TIGR00810] (4-73)